Protein AF-A0A3P8KSM9-F1 (afdb_monomer_lite)

pLDDT: mean 82.86, std 8.99, range [55.41, 92.88]

Radius of gyration: 13.1 Å; chains: 1; bounding box: 33×27×31 Å

Structure (mmCIF, N/CA/C/O backbone):
data_AF-A0A3P8KSM9-F1
#
_entry.id   AF-A0A3P8KSM9-F1
#
loop_
_atom_site.group_PDB
_atom_site.id
_atom_site.type_symbol
_atom_site.label_atom_id
_atom_site.label_alt_id
_atom_site.label_comp_id
_atom_site.label_asym_id
_atom_site.label_entity_id
_atom_site.label_seq_i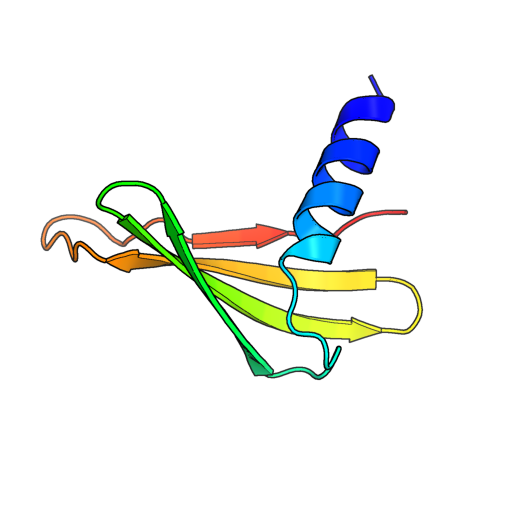d
_atom_site.pdbx_PDB_ins_code
_atom_site.Cartn_x
_atom_site.Cartn_y
_atom_site.Cartn_z
_atom_site.occupancy
_atom_site.B_iso_or_equiv
_atom_site.auth_seq_id
_atom_site.auth_comp_id
_atom_site.auth_asym_id
_atom_site.auth_atom_id
_atom_site.pdbx_PDB_model_num
ATOM 1 N N . MET A 1 1 ? 3.619 21.513 12.397 1.00 56.59 1 MET A N 1
ATOM 2 C CA . MET A 1 1 ? 4.126 20.228 11.868 1.00 56.59 1 MET A CA 1
ATOM 3 C C . MET A 1 1 ? 3.042 19.148 11.703 1.00 56.59 1 MET A C 1
ATOM 5 O O . MET A 1 1 ? 3.199 18.322 10.822 1.00 56.59 1 MET A O 1
ATOM 9 N N . MET A 1 2 ? 1.923 19.167 12.451 1.00 55.41 2 MET A N 1
ATOM 10 C CA . MET A 1 2 ? 0.823 18.173 12.336 1.00 55.41 2 MET A CA 1
ATOM 11 C C . MET A 1 2 ? 0.001 18.227 11.029 1.00 55.41 2 MET A C 1
ATOM 13 O O . MET A 1 2 ? -0.467 17.202 10.548 1.00 55.41 2 MET A O 1
ATOM 17 N N . ARG A 1 3 ? -0.116 19.401 10.395 1.00 69.81 3 ARG A N 1
ATOM 18 C CA . ARG A 1 3 ? -0.993 19.612 9.226 1.00 69.81 3 ARG A CA 1
ATOM 19 C C . ARG A 1 3 ? -0.614 18.795 7.981 1.00 69.81 3 ARG A C 1
ATOM 21 O O . ARG A 1 3 ? -1.477 18.535 7.148 1.00 69.81 3 ARG A O 1
ATOM 28 N N . LEU A 1 4 ? 0.661 18.420 7.825 1.00 73.50 4 LEU A N 1
ATOM 29 C CA . LEU A 1 4 ? 1.148 17.726 6.626 1.00 73.50 4 LEU A CA 1
ATOM 30 C C . LEU A 1 4 ? 0.677 16.267 6.591 1.00 73.50 4 LEU A C 1
ATOM 32 O O . LEU A 1 4 ? 0.190 15.824 5.560 1.00 73.50 4 LEU A O 1
ATOM 36 N N . CYS A 1 5 ? 0.764 15.539 7.708 1.00 75.31 5 CYS A N 1
ATOM 37 C CA . CYS A 1 5 ? 0.328 14.141 7.778 1.00 75.31 5 CYS A CA 1
ATOM 38 C C . CYS A 1 5 ? -1.185 14.012 7.570 1.00 75.31 5 CYS A C 1
ATOM 40 O O . CYS A 1 5 ? -1.624 13.156 6.807 1.00 75.31 5 CYS A O 1
ATOM 42 N N . GLU A 1 6 ? -1.971 14.911 8.168 1.00 74.31 6 GLU A N 1
ATOM 43 C CA . GLU A 1 6 ? -3.423 14.983 7.965 1.00 74.31 6 GLU A CA 1
ATOM 44 C C . GLU A 1 6 ? -3.780 15.321 6.514 1.00 74.31 6 GLU A C 1
ATOM 46 O O . GLU A 1 6 ? -4.643 14.679 5.920 1.00 74.31 6 GLU A O 1
ATOM 51 N N . THR A 1 7 ? -3.084 16.296 5.915 1.00 79.56 7 THR A N 1
ATOM 52 C CA . THR A 1 7 ? -3.298 16.668 4.509 1.00 79.56 7 THR A CA 1
ATOM 53 C C . THR A 1 7 ? -2.931 15.508 3.588 1.00 79.56 7 THR A C 1
ATOM 55 O O . THR A 1 7 ? -3.717 15.154 2.713 1.00 79.56 7 THR A O 1
ATOM 58 N N . ASN A 1 8 ? -1.783 14.867 3.810 1.00 79.75 8 ASN A N 1
ATOM 59 C CA . ASN A 1 8 ? -1.338 13.713 3.034 1.00 79.75 8 ASN A CA 1
ATOM 60 C C . ASN A 1 8 ? -2.318 12.548 3.170 1.00 79.75 8 ASN A C 1
ATOM 62 O O . ASN A 1 8 ? -2.645 11.915 2.170 1.00 79.75 8 ASN A O 1
ATOM 66 N N . PHE A 1 9 ? -2.846 12.300 4.370 1.00 77.88 9 PHE A N 1
ATOM 67 C CA . PHE A 1 9 ? -3.853 11.268 4.577 1.00 77.88 9 PHE A CA 1
ATOM 68 C C . PHE A 1 9 ? -5.177 11.601 3.883 1.00 77.88 9 PHE A C 1
ATOM 70 O O . PHE A 1 9 ? -5.752 10.740 3.222 1.00 77.88 9 PHE A O 1
ATOM 77 N N . ALA A 1 10 ? -5.644 12.848 3.961 1.00 80.44 10 ALA A N 1
ATOM 78 C CA . ALA A 1 10 ? -6.855 13.276 3.266 1.00 80.44 10 ALA A CA 1
ATOM 79 C C . ALA A 1 10 ? -6.723 13.131 1.740 1.00 80.44 10 ALA A C 1
ATOM 81 O O . ALA A 1 10 ? -7.685 12.744 1.077 1.00 80.44 10 ALA A O 1
ATOM 82 N N . GLN A 1 11 ? -5.539 13.405 1.183 1.00 84.88 11 GLN A N 1
ATOM 83 C CA . GLN A 1 11 ? -5.250 13.170 -0.234 1.00 84.88 11 GLN A CA 1
ATOM 84 C C . GLN A 1 11 ? -5.177 11.672 -0.552 1.00 84.88 11 GLN A C 1
ATOM 86 O O . GLN A 1 11 ? -5.808 11.229 -1.506 1.00 84.88 11 GLN A O 1
ATOM 91 N N . LEU A 1 12 ? -4.488 10.877 0.273 1.00 84.31 12 LEU A N 1
ATOM 92 C CA . LEU A 1 12 ? -4.376 9.428 0.095 1.00 84.31 12 LEU A CA 1
ATOM 93 C C . LEU A 1 12 ? -5.746 8.749 0.131 1.00 84.31 12 LEU A C 1
ATOM 95 O O . LEU A 1 12 ? -6.042 7.921 -0.721 1.00 84.31 12 LEU A O 1
ATOM 99 N N . ARG A 1 13 ? -6.615 9.147 1.065 1.00 82.69 13 ARG A N 1
ATOM 100 C CA . ARG A 1 13 ? -7.969 8.604 1.206 1.00 82.69 13 ARG A CA 1
ATOM 101 C C . ARG A 1 13 ? -8.824 8.819 -0.042 1.00 82.69 13 ARG A C 1
ATOM 103 O O . ARG A 1 13 ? -9.669 7.987 -0.342 1.00 82.69 13 ARG A O 1
ATOM 110 N N . ARG A 1 14 ? -8.595 9.897 -0.799 1.00 84.88 14 ARG A N 1
ATOM 111 C CA . ARG A 1 14 ? -9.272 10.126 -2.091 1.00 84.88 14 ARG A CA 1
ATOM 112 C C . ARG A 1 14 ? -8.814 9.158 -3.182 1.00 84.88 14 ARG A C 1
ATOM 114 O O . ARG A 1 14 ? -9.530 8.992 -4.162 1.00 84.88 14 ARG A O 1
ATOM 121 N N . LEU A 1 15 ? -7.636 8.558 -3.015 1.00 87.19 15 LEU A N 1
ATOM 122 C CA . LEU A 1 15 ? -7.045 7.581 -3.926 1.00 87.19 15 LEU A CA 1
ATOM 123 C C . LEU A 1 15 ? -7.315 6.130 -3.491 1.00 87.19 15 LEU A C 1
ATOM 125 O O . LEU A 1 15 ? -6.926 5.196 -4.193 1.00 87.19 15 LEU A O 1
ATOM 129 N N . LEU A 1 16 ? -7.950 5.901 -2.342 1.00 86.19 16 LEU A N 1
ATOM 130 C CA . LEU A 1 16 ? -8.296 4.544 -1.937 1.00 86.19 16 LEU A CA 1
ATOM 131 C C . LEU A 1 16 ? -9.489 4.016 -2.746 1.00 86.19 16 LEU A C 1
ATOM 133 O O . LEU A 1 16 ? -10.324 4.805 -3.205 1.00 86.19 16 LEU A O 1
ATOM 137 N N . PRO A 1 17 ? -9.574 2.686 -2.936 1.00 82.00 17 PRO A N 1
ATOM 138 C CA . PRO A 1 17 ? -10.769 2.053 -3.470 1.00 82.00 17 PRO A CA 1
ATOM 139 C C . PRO A 1 17 ? -12.009 2.510 -2.695 1.00 82.00 17 PRO A C 1
ATOM 141 O O . PRO A 1 17 ? -11.968 2.697 -1.483 1.00 82.00 17 PRO A O 1
ATOM 144 N N . ARG A 1 18 ? -13.131 2.696 -3.397 1.00 79.00 18 ARG A N 1
ATOM 145 C CA . ARG A 1 18 ? -14.397 3.122 -2.768 1.00 79.00 18 ARG A CA 1
ATOM 146 C C . ARG A 1 18 ? -14.928 2.116 -1.754 1.00 79.00 18 ARG A C 1
ATOM 148 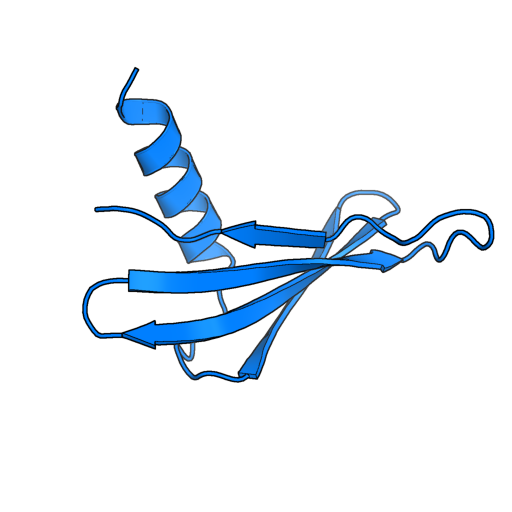O O . ARG A 1 18 ? -15.693 2.483 -0.868 1.00 79.00 18 ARG A O 1
ATOM 155 N N . THR A 1 19 ? -14.571 0.861 -1.954 1.00 77.44 19 THR A N 1
ATOM 156 C CA . THR A 1 19 ? -14.880 -0.222 -1.047 1.00 77.44 19 THR A CA 1
ATOM 157 C C . THR A 1 19 ? -13.688 -0.328 -0.098 1.00 77.44 19 THR A C 1
ATOM 159 O O . THR A 1 19 ? -12.559 -0.541 -0.522 1.00 77.44 19 THR A O 1
ATOM 162 N N . ASP A 1 20 ? -13.911 -0.075 1.191 1.00 80.12 20 ASP A N 1
ATOM 163 C CA . ASP A 1 20 ? -12.863 -0.134 2.218 1.00 80.12 20 ASP A CA 1
ATOM 164 C C . ASP A 1 20 ? -12.594 -1.595 2.653 1.00 80.12 20 ASP A C 1
ATOM 166 O O . ASP A 1 20 ? -12.377 -1.862 3.839 1.00 80.12 20 ASP A O 1
ATOM 170 N N . ALA A 1 21 ? -12.674 -2.570 1.737 1.00 87.62 21 ALA A N 1
ATOM 171 C CA . ALA A 1 21 ? -12.478 -3.978 2.067 1.00 87.62 21 ALA A CA 1
ATOM 172 C C . ALA A 1 21 ? -11.009 -4.387 1.924 1.00 87.62 21 ALA A C 1
ATOM 174 O O . ALA A 1 21 ? -10.266 -3.905 1.070 1.00 87.62 21 ALA A O 1
ATOM 175 N N . VAL A 1 22 ? -10.577 -5.309 2.786 1.00 89.75 22 VAL A N 1
ATOM 176 C CA . VAL A 1 22 ? -9.233 -5.886 2.704 1.00 89.75 22 VAL A CA 1
ATOM 177 C C . VAL A 1 22 ? -9.079 -6.630 1.380 1.00 89.75 22 VAL A C 1
ATOM 179 O O . VAL A 1 22 ? -9.921 -7.445 1.015 1.00 89.75 22 VAL A O 1
ATOM 182 N N . GLY A 1 23 ? -7.982 -6.355 0.682 1.00 89.25 23 GLY A N 1
ATOM 183 C CA . GLY A 1 23 ? -7.686 -6.887 -0.641 1.00 89.25 23 GLY A CA 1
ATOM 184 C C . GLY A 1 23 ? -8.147 -5.994 -1.790 1.00 89.25 23 GLY A C 1
ATOM 185 O O . GLY A 1 23 ? -7.732 -6.249 -2.919 1.00 89.25 23 GLY A O 1
ATOM 186 N N . ASP A 1 24 ? -8.931 -4.939 -1.536 1.00 91.06 24 ASP A N 1
ATOM 187 C CA . ASP A 1 24 ? -9.302 -4.001 -2.592 1.00 91.06 24 ASP A CA 1
ATOM 188 C C . ASP A 1 24 ? -8.084 -3.219 -3.083 1.00 91.06 24 ASP A C 1
ATOM 190 O O . ASP A 1 24 ? -7.223 -2.785 -2.308 1.00 91.06 24 ASP A O 1
ATOM 194 N N . MET A 1 25 ? -8.028 -3.041 -4.404 1.00 92.25 25 MET A N 1
ATOM 195 C CA . MET A 1 25 ? -6.886 -2.456 -5.097 1.00 92.25 25 MET A CA 1
ATOM 196 C C . MET A 1 25 ? -7.305 -1.273 -5.964 1.00 92.25 25 MET A C 1
ATOM 198 O O . MET A 1 25 ? -8.338 -1.305 -6.632 1.00 92.25 25 MET A O 1
ATOM 202 N N . ALA A 1 26 ? -6.457 -0.250 -6.005 1.00 92.06 26 ALA A N 1
ATOM 203 C CA . ALA A 1 26 ? -6.578 0.877 -6.920 1.00 92.06 26 ALA A CA 1
ATOM 204 C C . ALA A 1 26 ? -5.250 1.095 -7.658 1.00 92.06 26 ALA A C 1
ATOM 206 O O . ALA A 1 26 ? -4.188 1.180 -7.041 1.00 92.06 26 ALA A O 1
ATOM 207 N N . GLY A 1 27 ? -5.307 1.155 -8.989 1.00 92.12 27 GLY A N 1
ATOM 208 C CA . GLY A 1 27 ? -4.146 1.385 -9.849 1.00 92.12 27 GLY A CA 1
ATOM 209 C C . GLY A 1 27 ? -4.053 2.840 -10.298 1.00 92.12 27 GLY A C 1
ATOM 210 O O . GLY A 1 27 ? -5.057 3.423 -10.702 1.00 92.12 27 GLY A O 1
ATOM 211 N N . TYR A 1 28 ? -2.847 3.406 -10.272 1.00 91.62 28 TYR A N 1
ATOM 212 C CA . TYR A 1 28 ? -2.581 4.783 -10.686 1.00 91.62 28 TYR A CA 1
ATOM 213 C C . TYR A 1 28 ? -1.366 4.868 -11.593 1.00 91.62 28 TYR A C 1
ATOM 215 O O . TYR A 1 28 ? -0.325 4.275 -11.319 1.00 91.62 28 TYR A O 1
ATOM 223 N N . GLN A 1 29 ? -1.481 5.672 -12.644 1.00 91.38 29 GLN A N 1
ATOM 224 C CA . GLN A 1 29 ? -0.350 6.053 -13.475 1.00 91.38 29 GLN A CA 1
ATOM 225 C C . GLN A 1 29 ? 0.157 7.429 -13.038 1.00 91.38 29 GLN A C 1
ATOM 227 O O . GLN A 1 29 ? -0.594 8.403 -13.028 1.00 91.38 29 GLN A O 1
ATOM 232 N N . VAL A 1 30 ? 1.439 7.503 -12.685 1.00 89.12 30 VAL A N 1
ATOM 233 C CA . VAL A 1 30 ? 2.120 8.732 -12.269 1.00 89.12 30 VAL A CA 1
ATOM 234 C C . VAL A 1 30 ? 3.324 8.924 -13.186 1.00 89.12 30 VAL A C 1
ATOM 236 O O . VAL A 1 30 ? 4.370 8.297 -13.021 1.00 89.12 30 VAL A O 1
ATOM 239 N N . GLY A 1 31 ? 3.153 9.759 -14.212 1.00 89.06 31 GLY A N 1
ATOM 240 C CA . GLY A 1 31 ? 4.144 9.909 -15.278 1.00 89.06 31 GLY A CA 1
ATOM 241 C C . GLY A 1 31 ? 4.349 8.598 -16.047 1.00 89.06 31 GLY A C 1
ATOM 242 O O . GLY A 1 31 ? 3.402 8.058 -16.623 1.00 89.06 31 GLY A O 1
ATOM 243 N N . SER A 1 32 ? 5.586 8.094 -16.056 1.00 86.56 32 SER A N 1
ATOM 244 C CA . SER A 1 32 ? 5.968 6.815 -16.677 1.00 86.56 32 SER A CA 1
ATOM 245 C C . SER A 1 32 ? 5.888 5.611 -15.730 1.00 86.56 32 SER A C 1
ATOM 247 O O . SER A 1 32 ? 6.119 4.486 -16.170 1.00 86.56 32 SER A O 1
ATOM 249 N N . ALA A 1 33 ? 5.565 5.824 -14.450 1.00 89.00 33 ALA A N 1
ATOM 250 C CA . ALA A 1 33 ? 5.452 4.767 -13.453 1.00 89.00 33 ALA A CA 1
ATOM 251 C C . ALA A 1 33 ? 3.987 4.398 -13.184 1.00 89.00 33 ALA A C 1
ATOM 253 O O . ALA A 1 33 ? 3.084 5.234 -13.261 1.00 89.00 33 ALA A O 1
ATOM 254 N N . GLN A 1 34 ? 3.757 3.135 -12.838 1.00 92.25 34 GLN A N 1
ATOM 255 C CA . GLN A 1 34 ? 2.466 2.637 -12.379 1.00 92.25 34 GLN A CA 1
ATOM 256 C C . GLN A 1 34 ? 2.580 2.212 -10.926 1.00 92.25 34 GLN A C 1
ATOM 258 O O . GLN A 1 34 ? 3.484 1.460 -10.562 1.00 92.25 34 GLN A O 1
ATOM 263 N N . TYR A 1 35 ? 1.628 2.653 -10.120 1.00 91.88 35 TYR A N 1
ATOM 264 C CA . TYR A 1 35 ? 1.508 2.318 -8.713 1.00 91.88 35 TYR A CA 1
ATOM 265 C C . TYR A 1 35 ? 0.206 1.575 -8.458 1.00 91.88 35 TYR A C 1
ATOM 267 O O . TYR A 1 35 ? -0.804 1.795 -9.130 1.00 91.88 35 TYR A O 1
ATOM 275 N N . ARG A 1 36 ? 0.230 0.708 -7.455 1.00 92.88 36 ARG A N 1
ATOM 276 C CA . ARG A 1 36 ? -0.934 0.014 -6.929 1.00 92.88 36 ARG A CA 1
ATOM 277 C C . ARG A 1 36 ? -1.042 0.319 -5.447 1.00 92.88 36 ARG A C 1
ATOM 279 O O . ARG A 1 36 ? -0.072 0.151 -4.714 1.00 92.88 36 ARG A O 1
ATOM 286 N N . LEU A 1 37 ? -2.218 0.767 -5.029 1.00 92.31 37 LEU A N 1
ATOM 287 C CA . LEU A 1 37 ? -2.594 0.806 -3.626 1.00 92.31 37 LEU A CA 1
ATOM 288 C C . LEU A 1 37 ? -3.450 -0.411 -3.321 1.00 92.31 37 LEU A C 1
ATOM 290 O O . LEU A 1 37 ? -4.399 -0.678 -4.054 1.00 92.31 37 LEU A O 1
ATOM 294 N N . THR A 1 38 ? -3.130 -1.104 -2.237 1.00 92.75 38 THR A N 1
ATOM 295 C CA . THR A 1 38 ? -3.869 -2.272 -1.754 1.00 92.75 38 THR A CA 1
ATOM 296 C C . THR A 1 38 ? -4.245 -2.046 -0.300 1.00 92.75 38 THR A C 1
ATOM 298 O O . THR A 1 38 ? -3.379 -1.737 0.521 1.00 92.75 38 THR A O 1
ATOM 301 N N . ILE A 1 39 ? -5.522 -2.212 0.038 1.00 91.31 39 ILE A N 1
ATOM 302 C CA . ILE A 1 39 ? -5.966 -2.208 1.433 1.00 91.31 39 ILE A CA 1
ATOM 303 C C . ILE A 1 39 ? -5.554 -3.541 2.057 1.00 91.31 39 ILE A C 1
ATOM 305 O O . ILE A 1 39 ? -6.051 -4.595 1.673 1.00 91.31 39 ILE A O 1
ATOM 309 N N . VAL A 1 40 ? -4.636 -3.509 3.017 1.00 91.62 40 VAL A N 1
ATOM 310 C CA . VAL A 1 40 ? -4.136 -4.720 3.691 1.00 91.62 40 VAL A CA 1
ATOM 311 C C . VAL A 1 40 ? -4.866 -4.938 5.013 1.00 91.62 40 VAL A C 1
ATOM 313 O O . VAL A 1 40 ? -5.136 -6.072 5.391 1.00 91.62 40 VAL A O 1
ATOM 316 N N . GLU A 1 41 ? -5.247 -3.857 5.694 1.00 89.56 41 GLU A N 1
ATOM 317 C CA . GLU A 1 41 ? -6.132 -3.919 6.855 1.00 89.56 41 GLU A CA 1
ATOM 318 C C . GLU A 1 41 ? -7.139 -2.778 6.794 1.00 89.56 41 GLU A C 1
ATOM 320 O O . GLU A 1 41 ? -6.788 -1.647 6.456 1.00 89.56 41 GLU A O 1
ATOM 325 N N . SER A 1 42 ? -8.375 -3.056 7.189 1.00 86.38 42 SER A N 1
ATOM 326 C CA . SER A 1 42 ? -9.419 -2.049 7.319 1.00 86.38 42 SER A CA 1
ATOM 327 C C . SER A 1 42 ? -10.136 -2.249 8.643 1.00 86.38 42 SER A C 1
ATOM 329 O O . SER A 1 42 ? -10.680 -3.317 8.923 1.00 86.38 42 SER A O 1
ATOM 331 N N . THR A 1 43 ? -10.090 -1.228 9.490 1.00 84.06 43 THR A N 1
ATOM 332 C CA . THR A 1 43 ? -10.799 -1.189 10.769 1.00 84.06 43 THR A CA 1
ATOM 333 C C . THR A 1 43 ? -11.619 0.092 10.846 1.00 84.06 43 THR A C 1
ATOM 335 O O . THR A 1 43 ? -11.434 1.019 10.061 1.00 84.06 43 THR A O 1
ATOM 338 N N . ARG A 1 44 ? -12.500 0.192 11.846 1.00 78.25 44 ARG A N 1
ATOM 339 C CA . ARG A 1 44 ? -13.343 1.380 12.053 1.00 78.25 44 ARG A CA 1
ATOM 340 C C . ARG A 1 44 ? -12.553 2.690 12.212 1.00 78.25 44 ARG A C 1
ATOM 342 O O . ARG A 1 44 ? -13.106 3.752 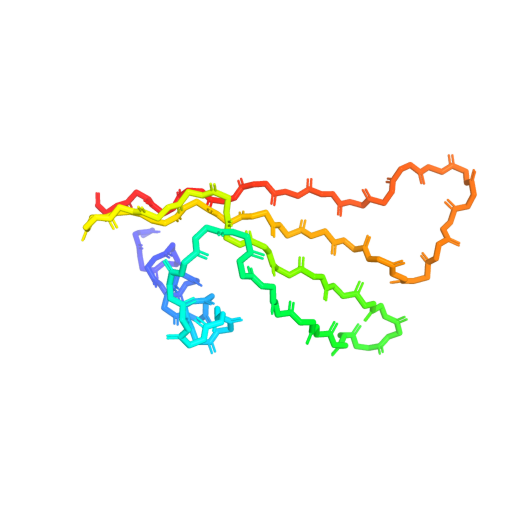11.942 1.00 78.25 44 ARG A O 1
ATOM 349 N N . TYR A 1 45 ? -11.302 2.623 12.668 1.00 73.25 45 TYR A N 1
ATOM 350 C CA . TYR A 1 45 ? -10.515 3.802 13.050 1.00 73.25 45 TYR A CA 1
ATOM 351 C C . TYR A 1 45 ? -9.242 3.992 12.226 1.00 73.25 45 TYR A C 1
ATOM 353 O O . TYR A 1 45 ? -8.710 5.096 12.172 1.00 73.25 45 TYR A O 1
ATOM 361 N N . THR A 1 46 ? -8.740 2.938 11.587 1.00 78.94 46 THR A N 1
ATOM 362 C CA . THR A 1 46 ? -7.519 3.006 10.784 1.00 78.94 46 THR A CA 1
ATOM 363 C C . THR A 1 46 ? -7.568 2.001 9.640 1.00 78.94 46 THR A C 1
ATOM 365 O O . THR A 1 46 ? -8.088 0.891 9.791 1.00 78.94 46 THR A O 1
ATOM 368 N N . THR A 1 47 ? -6.992 2.396 8.512 1.00 83.75 47 THR A N 1
ATOM 369 C CA . THR A 1 47 ? -6.847 1.568 7.315 1.00 83.75 47 THR A CA 1
ATOM 370 C C . THR A 1 47 ? -5.366 1.508 6.988 1.00 83.75 47 THR A C 1
ATOM 372 O O . THR A 1 47 ? -4.729 2.550 6.841 1.00 83.75 47 THR A O 1
ATOM 375 N N . LEU A 1 48 ? -4.804 0.308 6.896 1.00 89.00 48 LEU A N 1
ATOM 376 C CA . LEU A 1 48 ? -3.418 0.102 6.499 1.00 89.00 48 LEU A CA 1
ATOM 377 C C . LEU A 1 48 ? -3.371 -0.197 5.005 1.00 89.00 48 LEU A C 1
ATOM 379 O O . LEU A 1 48 ? -4.057 -1.095 4.511 1.00 89.00 48 LEU A O 1
ATOM 383 N N . VAL A 1 49 ? -2.554 0.573 4.295 1.00 89.88 49 VAL A N 1
ATOM 384 C CA . VAL A 1 49 ? -2.494 0.549 2.834 1.00 89.88 49 VAL A CA 1
ATOM 385 C C . VAL A 1 49 ? -1.066 0.264 2.402 1.00 89.88 49 VAL A C 1
ATOM 387 O O . VAL A 1 49 ? -0.136 0.929 2.859 1.00 89.88 49 VAL A O 1
ATOM 390 N N . SER A 1 50 ? -0.900 -0.718 1.521 1.00 91.56 50 SER A N 1
ATOM 391 C CA . SER A 1 50 ? 0.360 -0.962 0.822 1.00 91.56 50 SER A CA 1
ATOM 392 C C . SER A 1 50 ? 0.371 -0.175 -0.481 1.00 91.56 50 SER A C 1
ATOM 394 O O . SER A 1 50 ? -0.611 -0.208 -1.222 1.00 91.56 50 SER A O 1
ATOM 396 N N . ILE A 1 51 ? 1.457 0.544 -0.747 1.00 91.44 51 ILE A N 1
ATOM 397 C CA . ILE A 1 51 ? 1.701 1.277 -1.988 1.00 91.44 51 ILE A CA 1
ATOM 398 C C . ILE A 1 51 ? 2.906 0.640 -2.659 1.00 91.44 51 ILE A C 1
ATOM 400 O O . ILE A 1 51 ? 4.007 0.674 -2.112 1.00 91.44 51 ILE A O 1
ATOM 404 N N . GLU A 1 52 ? 2.706 0.094 -3.850 1.00 91.38 52 GLU A N 1
ATOM 405 C CA . GLU A 1 52 ? 3.738 -0.630 -4.586 1.00 91.38 52 GLU A CA 1
ATOM 406 C C . GLU A 1 52 ? 3.852 -0.071 -5.996 1.00 91.38 52 GLU A C 1
ATOM 408 O O . GLU A 1 52 ? 2.848 0.114 -6.689 1.00 91.38 52 GLU A O 1
ATOM 413 N N . GLN A 1 53 ? 5.073 0.189 -6.453 1.00 89.69 53 GLN A N 1
ATOM 414 C CA . GLN A 1 53 ? 5.298 0.418 -7.874 1.00 89.69 53 GLN A CA 1
ATOM 415 C C . GLN A 1 53 ? 5.235 -0.927 -8.604 1.00 89.69 53 GLN A C 1
ATOM 417 O O . GLN A 1 53 ? 5.862 -1.897 -8.196 1.00 89.69 53 GLN A O 1
ATOM 422 N N . THR A 1 54 ? 4.481 -0.979 -9.694 1.00 89.00 54 THR A N 1
ATOM 423 C CA . THR A 1 54 ? 4.274 -2.187 -10.510 1.00 89.00 54 THR A CA 1
ATOM 424 C C . THR A 1 54 ? 4.922 -2.073 -11.887 1.00 89.00 54 THR A C 1
ATOM 426 O O . THR A 1 54 ? 5.291 -3.085 -12.477 1.00 89.00 54 THR A O 1
ATOM 429 N N . ALA A 1 55 ? 5.124 -0.848 -12.382 1.00 88.19 55 ALA A N 1
ATOM 430 C CA . ALA A 1 55 ? 5.849 -0.580 -13.619 1.00 88.19 55 ALA A CA 1
ATOM 431 C C . ALA A 1 55 ? 6.596 0.768 -13.547 1.00 88.19 55 ALA A C 1
ATOM 433 O O . ALA A 1 55 ? 6.184 1.646 -12.785 1.00 88.19 55 ALA A O 1
ATOM 434 N N . PRO A 1 56 ? 7.664 0.971 -14.339 1.00 84.19 56 PRO A N 1
ATOM 435 C CA . PRO A 1 56 ? 8.358 -0.042 -15.135 1.00 84.19 56 PRO A CA 1
ATOM 436 C C . PRO A 1 56 ? 9.097 -1.035 -14.231 1.00 84.19 56 PRO A C 1
ATOM 438 O O . PRO A 1 56 ? 9.683 -0.636 -13.228 1.00 84.19 56 PRO A O 1
ATOM 441 N N . ALA A 1 57 ? 9.064 -2.321 -14.585 1.00 75.44 57 ALA A N 1
ATOM 442 C CA . ALA A 1 57 ? 9.843 -3.331 -13.883 1.00 75.44 57 ALA A CA 1
ATOM 443 C C . ALA A 1 57 ? 11.330 -3.125 -14.190 1.00 75.44 57 ALA A C 1
ATOM 445 O O . ALA A 1 57 ? 11.756 -3.150 -15.344 1.00 75.44 57 ALA A O 1
ATOM 446 N N . VAL A 1 58 ? 12.113 -2.902 -13.145 1.00 75.38 58 VAL A N 1
ATOM 447 C CA . VAL A 1 58 ? 13.567 -2.758 -13.201 1.00 75.38 58 VAL A CA 1
ATOM 448 C C . VAL A 1 58 ? 14.182 -4.043 -12.669 1.00 75.38 58 VAL A C 1
ATOM 450 O O . VAL A 1 58 ? 13.891 -4.472 -11.561 1.00 75.38 58 VAL A O 1
ATOM 453 N N . SER A 1 59 ? 15.008 -4.697 -13.480 1.00 68.31 59 SER A N 1
ATOM 454 C CA . SER A 1 59 ? 15.524 -6.042 -13.192 1.00 68.31 59 SER A CA 1
ATOM 455 C C . SER A 1 59 ? 16.635 -6.081 -12.139 1.00 6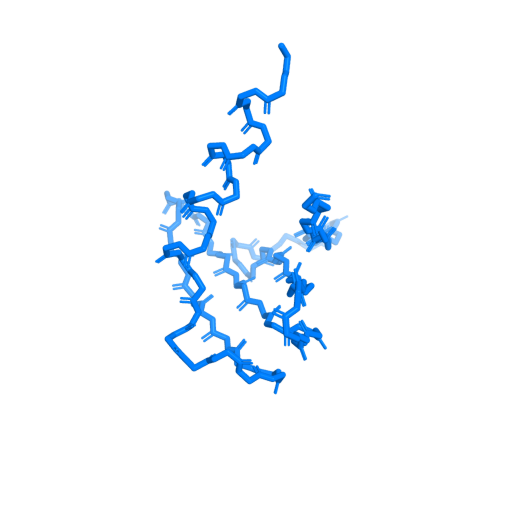8.31 59 SER A C 1
ATOM 457 O O . SER A 1 59 ? 16.992 -7.156 -11.672 1.00 68.31 59 SER A O 1
ATOM 459 N N . TYR A 1 60 ? 17.209 -4.929 -11.788 1.00 69.50 60 TYR A N 1
ATOM 460 C CA . TYR A 1 60 ? 18.388 -4.839 -10.922 1.00 69.50 60 TYR A CA 1
ATOM 461 C C . TYR A 1 60 ? 18.067 -4.530 -9.454 1.00 69.50 60 TYR A C 1
ATOM 463 O O . TYR A 1 60 ? 18.960 -4.618 -8.616 1.00 69.50 60 TYR A O 1
ATOM 471 N N . TRP A 1 61 ? 16.825 -4.161 -9.126 1.00 73.75 61 TRP A N 1
ATOM 472 C CA . TRP A 1 61 ? 16.415 -3.844 -7.758 1.00 73.75 61 TRP A CA 1
ATOM 473 C C . TRP A 1 61 ? 14.911 -4.058 -7.564 1.00 73.75 61 TRP A C 1
ATOM 475 O O . TRP A 1 61 ? 14.128 -3.926 -8.503 1.00 73.75 61 TRP A O 1
ATOM 485 N N . SER A 1 62 ? 14.506 -4.400 -6.340 1.00 75.44 62 SER A N 1
ATOM 486 C CA . SER A 1 62 ? 13.092 -4.549 -5.988 1.00 75.44 62 SER A CA 1
ATOM 487 C C . SER A 1 62 ? 12.376 -3.210 -6.103 1.00 75.44 62 SER A C 1
ATOM 489 O O . SER A 1 62 ? 12.836 -2.220 -5.540 1.00 75.44 62 SER A O 1
ATOM 491 N N . LEU A 1 63 ? 11.236 -3.189 -6.792 1.00 79.50 63 LEU A N 1
ATOM 492 C CA . LEU A 1 63 ? 10.408 -1.992 -6.909 1.00 79.50 63 LEU A CA 1
ATOM 493 C C . LEU A 1 63 ? 10.036 -1.442 -5.522 1.00 79.50 63 LEU A C 1
ATOM 495 O O . LEU A 1 63 ? 9.846 -2.218 -4.583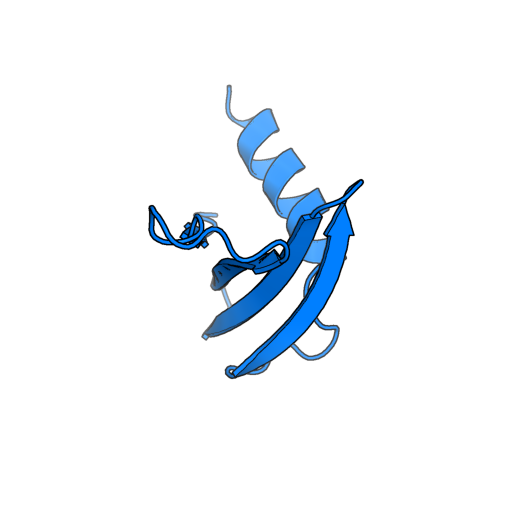 1.00 79.50 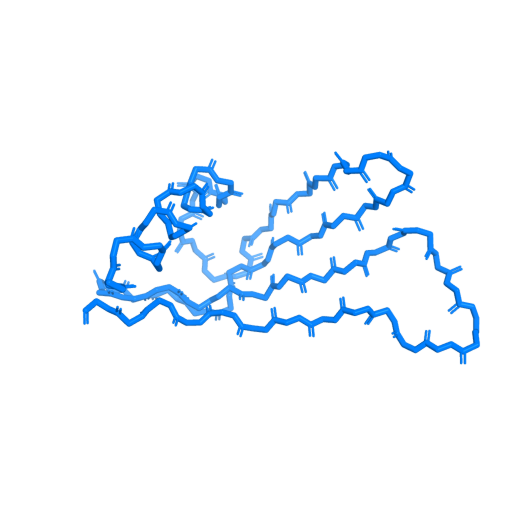63 LEU A O 1
ATOM 499 N N . PRO A 1 64 ? 9.935 -0.112 -5.372 1.00 82.38 64 PRO A N 1
ATOM 500 C CA . PRO A 1 64 ? 9.666 0.489 -4.079 1.00 82.38 64 PRO A CA 1
ATOM 501 C C . PRO A 1 64 ? 8.265 0.096 -3.600 1.00 82.38 64 PRO A C 1
ATOM 503 O O . PRO A 1 64 ? 7.272 0.276 -4.311 1.00 82.38 64 PRO A O 1
ATOM 506 N N . SER A 1 65 ? 8.206 -0.411 -2.370 1.00 85.44 65 SER A N 1
ATOM 507 C CA . SER A 1 65 ? 6.978 -0.725 -1.642 1.00 85.44 65 SER A CA 1
ATOM 508 C C . SER A 1 65 ? 6.987 -0.013 -0.293 1.00 85.44 65 SER A C 1
ATOM 510 O O . SER A 1 65 ? 7.995 -0.052 0.416 1.00 85.44 65 SER A O 1
ATOM 512 N N . MET A 1 66 ? 5.876 0.606 0.094 1.00 90.12 66 MET A N 1
ATOM 513 C CA . MET A 1 66 ? 5.721 1.228 1.408 1.00 90.12 66 MET A CA 1
ATOM 514 C C . MET A 1 66 ? 4.344 0.923 1.983 1.00 90.12 66 MET A C 1
ATOM 516 O O . MET A 1 66 ? 3.328 1.083 1.312 1.00 90.12 66 MET A O 1
ATOM 520 N N . THR A 1 67 ? 4.319 0.573 3.263 1.00 86.44 67 THR A N 1
ATOM 521 C CA . THR A 1 67 ? 3.086 0.395 4.024 1.00 86.44 67 THR A CA 1
ATOM 522 C C . THR A 1 67 ? 2.813 1.639 4.853 1.00 86.44 67 THR A C 1
ATOM 524 O O . THR A 1 67 ? 3.646 2.048 5.662 1.00 86.44 67 THR A O 1
ATOM 527 N N . VAL A 1 68 ? 1.636 2.232 4.681 1.00 84.06 68 VAL A N 1
ATOM 528 C CA . VAL A 1 68 ? 1.218 3.424 5.419 1.00 84.06 68 VAL A CA 1
ATOM 529 C C . VAL A 1 68 ? 0.082 3.056 6.360 1.00 84.06 68 VAL A C 1
ATOM 531 O O . VAL A 1 68 ? -0.978 2.606 5.921 1.00 84.06 68 VAL A O 1
ATOM 534 N N . ARG A 1 69 ? 0.295 3.287 7.660 1.00 84.00 69 ARG A N 1
ATOM 535 C CA . ARG A 1 69 ? -0.769 3.305 8.665 1.00 84.00 69 ARG A CA 1
ATOM 536 C C . ARG A 1 69 ? -1.008 4.756 9.095 1.00 84.00 69 ARG A C 1
ATOM 538 O O . ARG A 1 69 ? -0.135 5.343 9.731 1.00 84.00 69 ARG A O 1
ATOM 545 N N . PRO A 1 70 ? -2.161 5.347 8.767 1.00 69.69 70 PRO A N 1
ATOM 546 C CA . PRO A 1 70 ? -2.567 6.629 9.312 1.00 69.69 70 PRO A CA 1
ATOM 547 C C . PRO A 1 70 ? -2.798 6.462 10.813 1.00 69.69 70 PRO A C 1
ATOM 549 O O . PRO A 1 70 ? -3.621 5.641 11.232 1.00 69.69 70 PRO A O 1
ATOM 552 N N . VAL A 1 71 ? -2.054 7.221 11.611 1.00 63.50 71 VAL A N 1
ATOM 553 C CA . VAL A 1 71 ? -2.312 7.371 13.043 1.00 63.50 71 VAL A CA 1
ATOM 554 C C . VAL A 1 71 ? -3.171 8.623 13.180 1.00 63.50 71 VAL A C 1
ATOM 556 O O . VAL A 1 71 ? -2.721 9.712 12.821 1.00 63.50 71 VAL A O 1
ATOM 559 N N . SER A 1 72 ? -4.432 8.428 13.567 1.00 57.62 72 SER A N 1
ATOM 560 C CA . SER A 1 72 ? -5.330 9.507 13.991 1.00 57.62 72 SER A CA 1
ATOM 561 C C . SER A 1 72 ? -4.911 10.053 15.348 1.00 57.62 72 SER A C 1
ATOM 563 O O . SER A 1 72 ? -4.310 9.287 16.133 1.00 57.62 72 SER A O 1
#

Secondary structure (DSSP, 8-state):
-THHHHHHHHHHHHTS-SS--TT-EEEEEETTEEEEEEEEEE-SS-EEEEEEEEES--TTSPPPEEEE----

Organism: Raoultella terrigena (NCBI:txid577)

InterPro domains:
  IPR009659 Protein of unknown function DUF1249 [PF06853] (11-69)
  IPR009659 Protein of unknown function DUF1249 [PTHR38774] (1-69)

Foldseek 3Di:
DVVVLVVVVVVVVVQADPDLDAQDKGWDDDPQWIKIWGFNDGDPQKTKIKIWIPPDDDPPDHTDIDIDIRDD

Sequence (72 aa):
MMRLCETNFAQLRRLLPRTDAVGDMAGYQVGSAQYRLTIVESTRYTTLVSIEQTAPAVSYWSLPSMTVRPVS